Protein AF-A0A349JWP6-F1 (afdb_monomer_lite)

Sequence (120 aa):
GAPRVTDENSPFTILDRESPVLASPNRIGEADFEGWVQERGLYFLAEWDERYTPLLEFNDPDEEPVRGSLLVAPVGQGIYAYAALAFFRQLPAGVPGAHRLFANLVSLTAEDWNAYRASR

Radius of gyration: 13.78 Å; chains: 1; bounding box: 35×34×38 Å

Secondary structure (DSSP, 8-state):
----B--TT--EEES-TTSHHHHSSS---GGGGTT--S-SBS---S---TT-EE-EEE--TTSPPEE-SEEEEEETTEEEEEE-B-HHHHTTTT-HHHHHHHHHHHH--HHHHHHHHHT-

Foldseek 3Di:
DQDFFFDLPWDKDFPDQPALLCCPPDNADPLLSPPQPGGQFDRFDQDDDPQKDFGMWTDHPPGDIDTRQWIWGDDDQWIDIDHRTPLVRCVVVVRPSSVVSVVSVVVDTPVSRVVVVVVD

pLDDT: mean 94.6, std 5.21, range [62.25, 98.62]

Structure (mmCIF, N/CA/C/O backbone):
data_AF-A0A349JWP6-F1
#
_entry.id   AF-A0A349JWP6-F1
#
loop_
_atom_site.group_PDB
_atom_site.id
_atom_site.type_symbol
_atom_site.label_atom_id
_atom_site.label_alt_id
_atom_site.label_comp_id
_atom_site.label_asym_id
_atom_site.label_entity_id
_atom_site.label_seq_id
_atom_site.pdbx_PDB_ins_code
_atom_site.Cartn_x
_atom_site.Cartn_y
_atom_site.Cartn_z
_atom_site.occupancy
_atom_site.B_iso_or_equiv
_atom_site.auth_seq_id
_atom_site.auth_comp_id
_atom_site.auth_asym_id
_atom_site.auth_atom_id
_atom_site.pdbx_PDB_model_num
ATOM 1 N N . GLY A 1 1 ? 2.209 -22.921 -2.083 1.00 62.25 1 GLY A N 1
ATOM 2 C CA . GLY A 1 1 ? 3.331 -22.030 -1.714 1.00 62.25 1 GLY A CA 1
ATOM 3 C C . GLY A 1 1 ? 2.808 -20.612 -1.636 1.00 62.25 1 GLY A C 1
ATOM 4 O O . GLY A 1 1 ? 1.718 -20.387 -2.138 1.00 62.25 1 GLY A O 1
ATOM 5 N N . ALA A 1 2 ? 3.526 -19.686 -1.000 1.00 76.38 2 ALA A N 1
ATOM 6 C CA . ALA A 1 2 ? 3.100 -18.285 -0.977 1.00 76.38 2 ALA A CA 1
ATOM 7 C C . ALA A 1 2 ? 3.153 -17.698 -2.406 1.00 76.38 2 ALA A C 1
ATOM 9 O O . ALA A 1 2 ? 4.198 -17.864 -3.049 1.00 76.38 2 ALA A O 1
ATOM 10 N N . PRO A 1 3 ? 2.076 -17.063 -2.912 1.00 82.81 3 PRO A N 1
ATOM 11 C CA . PRO A 1 3 ? 2.078 -16.450 -4.235 1.00 82.81 3 PRO A CA 1
ATOM 12 C C . PRO A 1 3 ? 3.175 -15.392 -4.386 1.00 82.81 3 PRO A C 1
ATOM 14 O O . PRO A 1 3 ? 3.626 -14.770 -3.416 1.00 82.81 3 PRO A O 1
ATOM 17 N N . ARG A 1 4 ? 3.641 -15.207 -5.617 1.00 86.38 4 ARG A N 1
ATOM 18 C CA . ARG A 1 4 ? 4.662 -14.229 -6.000 1.00 86.38 4 ARG A CA 1
ATOM 19 C C . ARG A 1 4 ? 4.188 -13.564 -7.283 1.00 86.38 4 ARG A C 1
ATOM 21 O O . ARG A 1 4 ? 3.584 -14.242 -8.096 1.00 86.38 4 ARG A O 1
ATOM 28 N N . VAL A 1 5 ? 4.480 -12.280 -7.440 1.00 87.56 5 VAL A N 1
ATOM 29 C CA . VAL A 1 5 ? 4.153 -11.514 -8.650 1.00 87.56 5 VAL A CA 1
ATOM 30 C C . VAL A 1 5 ? 5.472 -10.991 -9.176 1.00 87.56 5 VAL A C 1
ATOM 32 O O . VAL A 1 5 ? 6.041 -10.034 -8.633 1.00 87.56 5 VAL A O 1
ATOM 35 N N . THR A 1 6 ? 6.022 -11.752 -10.118 1.00 87.62 6 THR A N 1
ATOM 36 C CA . THR A 1 6 ? 7.431 -11.654 -10.519 1.00 87.62 6 THR A CA 1
ATOM 37 C C . THR A 1 6 ? 7.655 -10.829 -11.768 1.00 87.62 6 THR A C 1
ATOM 39 O O . THR A 1 6 ? 8.803 -10.509 -12.047 1.00 87.62 6 THR A O 1
ATOM 42 N N . ASP A 1 7 ? 6.595 -10.445 -12.475 1.00 86.62 7 ASP A N 1
ATOM 43 C CA . ASP A 1 7 ? 6.668 -9.441 -13.529 1.00 86.62 7 ASP A CA 1
ATOM 44 C C . ASP A 1 7 ? 6.411 -8.048 -12.923 1.00 86.62 7 ASP A C 1
ATOM 46 O O . ASP A 1 7 ? 5.455 -7.803 -12.187 1.00 86.62 7 ASP A O 1
ATOM 50 N N . GLU A 1 8 ? 7.329 -7.119 -13.177 1.00 85.06 8 GLU A N 1
ATOM 51 C CA . GLU A 1 8 ? 7.242 -5.722 -12.743 1.00 85.06 8 GLU A CA 1
ATOM 52 C C . GLU A 1 8 ? 6.078 -4.958 -13.397 1.00 85.06 8 GLU A C 1
ATOM 54 O O . GLU A 1 8 ? 5.598 -3.972 -12.833 1.00 85.06 8 GLU A O 1
ATOM 59 N N . ASN A 1 9 ? 5.594 -5.424 -14.551 1.00 87.50 9 ASN A N 1
ATOM 60 C CA . ASN A 1 9 ? 4.510 -4.824 -15.325 1.00 87.50 9 ASN A CA 1
ATOM 61 C C . ASN A 1 9 ? 3.146 -5.463 -15.052 1.00 87.50 9 ASN A C 1
ATOM 63 O O . ASN A 1 9 ? 2.155 -5.025 -15.640 1.00 87.50 9 ASN A O 1
ATOM 67 N N . SER A 1 10 ? 3.073 -6.442 -14.147 1.00 90.81 10 SER A N 1
ATOM 68 C CA . SER A 1 10 ? 1.824 -7.127 -13.821 1.00 90.81 10 SER A CA 1
ATOM 69 C C . SER A 1 10 ? 0.718 -6.140 -13.459 1.00 90.81 10 SER A C 1
ATOM 71 O O . SER A 1 10 ? 0.938 -5.267 -12.598 1.00 90.81 10 SER A O 1
ATOM 73 N N . PRO A 1 11 ? -0.458 -6.249 -14.112 1.00 90.75 11 PRO A N 1
ATOM 74 C CA . PRO A 1 11 ? -1.626 -5.459 -13.778 1.00 90.75 11 PRO A CA 1
ATOM 75 C C . PRO A 1 11 ? -1.980 -5.561 -12.300 1.00 90.75 11 PRO A C 1
ATOM 77 O O . PRO A 1 11 ? -1.763 -6.581 -11.637 1.00 90.75 11 PRO A O 1
ATOM 80 N N . PHE A 1 12 ? -2.560 -4.485 -11.786 1.00 93.69 12 PHE A N 1
ATOM 81 C CA . PHE A 1 12 ? -3.008 -4.428 -10.409 1.00 93.69 12 PHE A CA 1
ATOM 82 C C . PHE A 1 12 ? -4.271 -3.591 -10.274 1.00 93.69 12 PHE A C 1
ATOM 84 O O . PHE A 1 12 ? -4.553 -2.703 -11.082 1.00 93.69 12 PHE A O 1
ATOM 91 N N . THR A 1 13 ? -5.003 -3.862 -9.202 1.00 96.50 13 THR A N 1
ATOM 92 C CA . THR A 1 13 ? -6.206 -3.136 -8.818 1.00 96.50 13 THR A CA 1
ATOM 93 C C . THR A 1 13 ? -5.994 -2.531 -7.440 1.00 96.50 13 THR A C 1
ATOM 95 O O . THR A 1 13 ? -5.651 -3.229 -6.482 1.00 96.50 13 THR A O 1
ATOM 98 N N . ILE A 1 14 ? -6.250 -1.228 -7.317 1.00 97.75 14 ILE A N 1
ATOM 99 C CA . ILE A 1 14 ? -6.425 -0.599 -6.010 1.00 97.75 14 ILE A CA 1
ATOM 100 C C . ILE A 1 14 ? -7.822 -0.953 -5.507 1.00 97.75 14 ILE A C 1
ATOM 102 O O . ILE A 1 14 ? -8.821 -0.470 -6.042 1.00 97.75 14 ILE A O 1
ATOM 106 N N . LEU A 1 15 ? -7.880 -1.789 -4.472 1.00 97.50 15 LEU A N 1
ATOM 107 C CA . LEU A 1 15 ? -9.141 -2.251 -3.891 1.00 97.50 15 LEU A CA 1
ATOM 108 C C . LEU A 1 15 ? -9.819 -1.148 -3.076 1.00 97.50 15 LEU A C 1
ATOM 110 O O . LEU A 1 15 ? -11.041 -1.133 -2.950 1.00 97.50 15 LEU A O 1
ATOM 114 N N . ASP A 1 16 ? -9.022 -0.221 -2.532 1.00 95.62 16 ASP A N 1
ATOM 115 C CA . ASP A 1 16 ? -9.510 0.747 -1.564 1.00 95.62 16 ASP A CA 1
ATOM 116 C C . ASP A 1 16 ? -8.760 2.090 -1.551 1.00 95.62 16 ASP A C 1
ATOM 118 O O . ASP A 1 16 ? -7.891 2.355 -0.713 1.00 95.62 16 ASP A O 1
ATOM 122 N N . ARG A 1 17 ? -9.134 2.973 -2.484 1.00 96.12 17 ARG A N 1
ATOM 123 C CA . ARG A 1 17 ? -8.485 4.283 -2.683 1.00 96.12 17 ARG A CA 1
ATOM 124 C C . ARG A 1 17 ? -8.617 5.247 -1.501 1.00 96.12 17 ARG A C 1
ATOM 126 O O . ARG A 1 17 ? -7.812 6.166 -1.392 1.00 96.12 17 ARG A O 1
ATOM 133 N N . GLU A 1 18 ? -9.605 5.047 -0.633 1.00 96.69 18 GLU A N 1
ATOM 134 C CA . GLU A 1 18 ? -9.864 5.937 0.507 1.00 96.69 18 GLU A CA 1
ATOM 135 C C . GLU A 1 18 ? -9.259 5.411 1.816 1.00 96.69 18 GLU A C 1
ATOM 137 O O . GLU A 1 18 ? -9.376 6.058 2.855 1.00 96.69 18 GLU A O 1
ATOM 142 N N . SER A 1 19 ? -8.598 4.248 1.787 1.00 97.31 19 SER A N 1
ATOM 143 C CA . SER A 1 19 ? -7.848 3.748 2.938 1.00 97.31 19 SER A CA 1
ATOM 144 C C . SER A 1 19 ? -6.733 4.724 3.344 1.00 97.31 19 SER A C 1
ATOM 146 O O . SER A 1 19 ? -6.049 5.260 2.470 1.00 97.31 19 SER A O 1
ATOM 148 N N . PRO A 1 20 ? -6.474 4.938 4.650 1.00 97.56 20 PRO A N 1
ATOM 149 C CA . PRO A 1 20 ? -5.418 5.845 5.102 1.00 97.56 20 PRO A CA 1
ATOM 150 C C . PRO A 1 20 ? -4.046 5.530 4.499 1.00 97.56 20 PRO A C 1
ATOM 152 O O . PRO A 1 20 ? -3.312 6.444 4.144 1.00 97.56 20 PRO A O 1
ATOM 155 N N . VAL A 1 21 ? -3.743 4.246 4.281 1.00 98.12 21 VAL A N 1
ATOM 156 C CA . VAL A 1 21 ? -2.503 3.800 3.626 1.00 98.12 21 VAL A CA 1
ATOM 157 C C . VAL A 1 21 ? -2.367 4.312 2.191 1.00 98.12 21 VAL A C 1
ATOM 159 O O . VAL A 1 21 ? -1.254 4.598 1.754 1.00 98.12 21 VAL A O 1
ATOM 162 N N . LEU A 1 22 ? -3.469 4.441 1.450 1.00 98.25 22 LEU A N 1
ATOM 163 C CA . LEU A 1 22 ? -3.457 4.900 0.059 1.00 98.25 22 LEU A CA 1
ATOM 164 C C . LEU A 1 22 ? -3.861 6.371 -0.097 1.00 98.25 22 LEU A C 1
ATOM 166 O O . LEU A 1 22 ? -3.656 6.941 -1.165 1.00 98.25 22 LEU A O 1
ATOM 170 N N . ALA A 1 23 ? -4.385 7.009 0.949 1.00 98.06 23 ALA A N 1
ATOM 171 C CA . ALA A 1 23 ? -4.866 8.385 0.895 1.00 98.06 23 ALA A CA 1
ATOM 172 C C . ALA A 1 23 ? -3.979 9.403 1.638 1.00 98.06 23 ALA A C 1
ATOM 174 O O . ALA A 1 23 ? -4.089 10.593 1.337 1.00 98.06 23 ALA A O 1
ATOM 175 N N . SER A 1 24 ? -3.121 8.991 2.587 1.00 97.44 24 SER A N 1
ATOM 176 C CA . SER A 1 24 ? -2.390 9.922 3.462 1.00 97.44 24 SER A CA 1
ATOM 177 C C . SER A 1 24 ? -1.004 9.422 3.915 1.00 97.44 24 SER A C 1
ATOM 179 O O . SER A 1 24 ? -0.844 8.234 4.188 1.00 97.44 24 SER A O 1
ATOM 181 N N . PRO A 1 25 ? 0.002 10.315 4.047 1.00 97.81 25 PRO A N 1
ATOM 182 C CA . PRO A 1 25 ? -0.004 11.730 3.645 1.00 97.81 25 P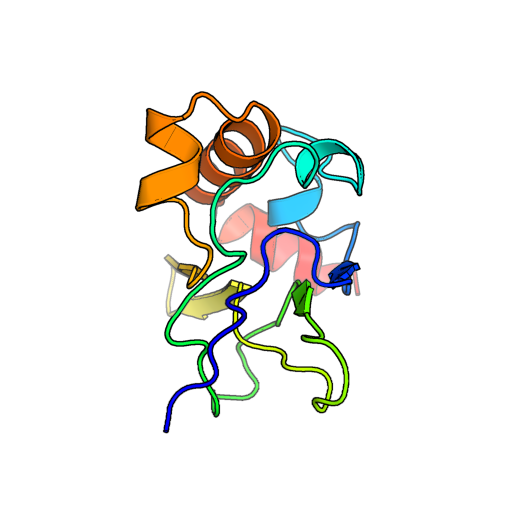RO A CA 1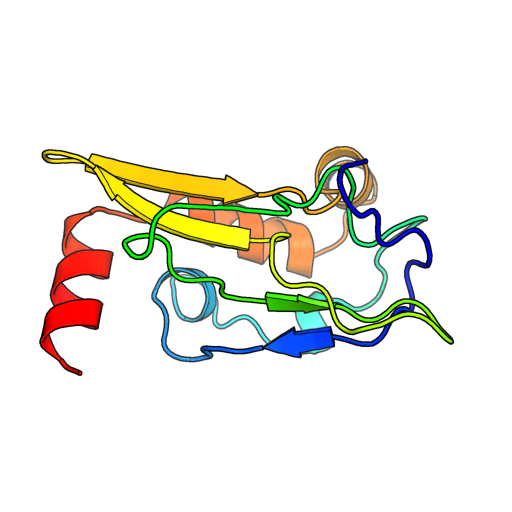
ATOM 183 C C . PRO A 1 25 ? 0.045 11.929 2.124 1.00 97.81 25 PRO A C 1
ATOM 185 O O . PRO A 1 25 ? -0.198 13.028 1.631 1.00 97.81 25 PRO A O 1
ATOM 188 N N . ASN A 1 26 ? 0.344 10.876 1.365 1.00 98.50 26 ASN A N 1
ATOM 189 C CA . ASN A 1 26 ? 0.309 10.894 -0.089 1.00 98.50 26 ASN A CA 1
ATOM 190 C C . ASN A 1 26 ? -0.950 10.194 -0.592 1.00 98.50 26 ASN A C 1
ATOM 192 O O . ASN A 1 26 ? -1.210 9.059 -0.202 1.00 98.50 26 ASN A O 1
ATOM 196 N N . ARG A 1 27 ? -1.667 10.800 -1.541 1.00 98.31 27 ARG A N 1
ATOM 197 C CA . ARG A 1 27 ? -2.635 10.049 -2.345 1.00 98.31 27 ARG A CA 1
ATOM 198 C C . ARG A 1 27 ? -1.875 9.184 -3.350 1.00 98.31 27 ARG A C 1
ATOM 200 O O . ARG A 1 27 ? -1.169 9.729 -4.204 1.00 98.31 27 ARG A O 1
ATOM 207 N N . ILE A 1 28 ? -2.000 7.872 -3.187 1.00 98.38 28 ILE A N 1
ATOM 208 C CA . ILE A 1 28 ? -1.378 6.826 -3.995 1.00 98.38 28 ILE A CA 1
ATOM 209 C C . ILE A 1 28 ? -2.339 6.443 -5.116 1.00 98.38 28 ILE A C 1
ATOM 211 O O . ILE A 1 28 ? -3.514 6.159 -4.875 1.00 98.38 28 ILE A O 1
ATOM 215 N N . GLY A 1 29 ? -1.834 6.451 -6.343 1.00 97.00 29 GLY A N 1
ATOM 216 C CA . GLY A 1 29 ? -2.583 6.068 -7.534 1.00 97.00 29 GLY A CA 1
ATOM 217 C C . GLY A 1 29 ? -1.756 5.192 -8.460 1.00 97.00 29 GLY A C 1
ATOM 218 O O . GLY A 1 29 ? -0.675 4.728 -8.110 1.00 97.00 29 GLY A O 1
ATOM 219 N N . GLU A 1 30 ? -2.260 4.982 -9.668 1.00 96.19 30 GLU A N 1
ATOM 220 C CA . GLU A 1 30 ? -1.657 4.080 -10.641 1.00 96.19 30 GLU A CA 1
ATOM 221 C C . GLU A 1 30 ? -0.225 4.504 -11.016 1.00 96.19 30 GLU A C 1
ATOM 223 O O . GLU A 1 30 ? 0.669 3.664 -11.100 1.00 96.19 30 GLU A O 1
ATOM 228 N N . AL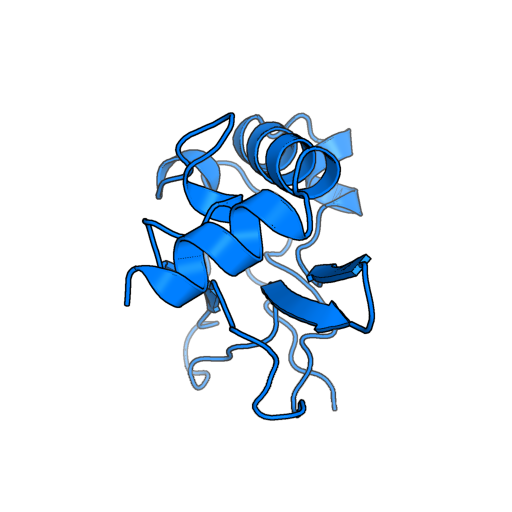A A 1 31 ? 0.020 5.815 -11.113 1.00 96.56 31 ALA A N 1
ATOM 229 C CA . ALA A 1 31 ? 1.335 6.387 -11.406 1.00 96.56 31 ALA A CA 1
ATOM 230 C C . ALA A 1 31 ? 2.406 6.068 -10.341 1.00 96.56 31 ALA A C 1
ATOM 232 O O . ALA A 1 31 ? 3.597 6.052 -10.640 1.00 96.56 31 ALA A O 1
ATOM 233 N N . ASP A 1 32 ? 2.018 5.770 -9.095 1.00 97.50 32 ASP A N 1
ATOM 234 C CA . ASP A 1 32 ? 2.967 5.384 -8.038 1.00 97.50 32 ASP A CA 1
ATOM 235 C C . ASP A 1 32 ? 3.537 3.964 -8.232 1.00 97.50 32 ASP A C 1
ATOM 237 O O . ASP A 1 32 ? 4.493 3.554 -7.562 1.00 97.50 32 ASP A O 1
ATOM 241 N N . PHE A 1 33 ? 2.970 3.219 -9.177 1.00 95.56 33 PHE A N 1
ATOM 242 C CA . PHE A 1 33 ? 3.403 1.886 -9.569 1.00 95.56 33 PHE A CA 1
ATOM 243 C C . PHE A 1 33 ? 4.179 1.879 -10.897 1.00 95.56 33 PHE A C 1
ATOM 245 O O . PHE A 1 33 ? 4.593 0.812 -11.354 1.00 95.56 33 PHE A O 1
ATOM 252 N N . GLU A 1 34 ? 4.423 3.039 -11.507 1.00 94.94 34 GLU A N 1
ATOM 253 C CA . GLU A 1 34 ? 5.260 3.168 -12.703 1.00 94.94 34 GLU A CA 1
ATOM 254 C C . GLU A 1 34 ? 6.756 3.092 -12.360 1.00 94.94 34 GLU A C 1
ATOM 256 O O . GLU A 1 34 ? 7.199 3.532 -11.296 1.00 94.94 34 GLU A O 1
ATOM 261 N N . GLY A 1 35 ? 7.552 2.521 -13.270 1.00 94.19 35 GLY A N 1
ATOM 262 C CA . GLY A 1 35 ? 9.010 2.432 -13.125 1.00 94.19 35 GLY A CA 1
ATOM 263 C C . GLY A 1 35 ? 9.497 1.471 -12.036 1.00 94.19 35 GLY A C 1
ATOM 264 O O . GLY A 1 35 ? 10.659 1.543 -11.641 1.00 94.19 35 GLY A O 1
ATOM 265 N N . TRP A 1 36 ? 8.625 0.591 -11.535 1.00 95.50 36 TRP A N 1
ATOM 266 C CA . TRP A 1 36 ? 9.030 -0.500 -10.650 1.00 95.50 36 TRP A CA 1
ATOM 267 C C . TRP A 1 36 ? 9.962 -1.456 -11.390 1.00 95.50 36 TRP A C 1
ATOM 269 O O . TRP A 1 36 ? 9.785 -1.699 -12.578 1.00 95.50 36 TRP A O 1
ATOM 279 N N . VAL A 1 37 ? 10.947 -1.994 -10.673 1.00 94.75 37 VAL A N 1
ATOM 280 C CA . VAL A 1 37 ? 11.980 -2.858 -11.244 1.00 94.75 37 VAL A CA 1
ATOM 281 C C . VAL A 1 37 ? 11.880 -4.289 -10.732 1.00 94.75 37 VAL A C 1
ATOM 283 O O . VAL A 1 37 ? 11.666 -4.553 -9.544 1.00 94.75 37 VAL A O 1
ATOM 286 N N . GLN A 1 38 ? 12.133 -5.207 -11.647 1.00 92.44 38 GLN A N 1
ATOM 287 C CA . GLN A 1 38 ? 12.155 -6.653 -11.560 1.00 92.44 38 GLN A CA 1
ATOM 288 C C . GLN A 1 38 ? 10.841 -7.335 -11.170 1.00 92.44 38 GLN A C 1
ATOM 290 O O . GLN A 1 38 ? 10.440 -8.244 -11.875 1.00 92.44 38 GLN A O 1
ATOM 295 N N . GLU A 1 39 ? 10.204 -6.970 -10.054 1.00 93.00 39 GLU A N 1
ATOM 296 C CA . GLU A 1 39 ? 9.004 -7.661 -9.559 1.00 93.00 39 GLU A CA 1
ATOM 297 C C . GLU A 1 39 ? 8.102 -6.740 -8.722 1.00 93.00 39 GLU A C 1
ATOM 299 O O . GLU A 1 39 ? 8.574 -5.794 -8.077 1.00 93.00 39 GLU A O 1
ATOM 304 N N . ARG A 1 40 ? 6.796 -7.036 -8.678 1.00 94.06 40 ARG A N 1
ATOM 305 C CA . ARG A 1 40 ? 5.845 -6.328 -7.801 1.00 94.06 40 ARG A CA 1
ATOM 306 C C . ARG A 1 40 ? 5.996 -6.749 -6.349 1.00 94.06 40 ARG A C 1
ATOM 308 O O . ARG A 1 40 ? 5.940 -5.914 -5.447 1.00 94.06 40 ARG A O 1
ATOM 315 N N . GLY A 1 41 ? 6.216 -8.029 -6.087 1.00 95.00 41 GLY A N 1
ATOM 316 C CA . GLY A 1 41 ? 6.402 -8.488 -4.721 1.00 95.00 41 GLY A CA 1
ATOM 317 C C . GLY A 1 41 ? 6.445 -9.994 -4.577 1.00 95.00 41 GLY A C 1
ATOM 318 O O . GLY A 1 41 ? 6.106 -10.754 -5.483 1.00 95.00 41 GLY A O 1
ATOM 319 N N . LEU A 1 42 ? 6.870 -10.418 -3.395 1.00 93.25 42 LEU A N 1
ATOM 320 C CA . LEU A 1 42 ? 7.141 -11.810 -3.091 1.00 93.25 42 LEU A CA 1
ATOM 321 C C . LEU A 1 42 ? 6.478 -12.222 -1.792 1.00 93.25 42 LEU A C 1
ATOM 323 O O . LEU A 1 42 ? 6.412 -11.440 -0.850 1.00 93.25 42 LEU A O 1
ATOM 327 N N . TYR A 1 43 ? 6.101 -13.497 -1.730 1.00 91.94 43 TYR A N 1
ATOM 328 C CA . TYR A 1 43 ? 5.572 -14.132 -0.529 1.00 91.94 43 TYR A CA 1
ATOM 329 C C . TYR A 1 43 ? 4.250 -13.525 -0.072 1.00 91.94 43 TYR A C 1
ATOM 331 O O . TYR A 1 43 ? 4.060 -13.313 1.117 1.00 91.94 43 TYR A O 1
ATOM 339 N N . PHE A 1 44 ? 3.331 -13.259 -0.999 1.00 95.25 44 PHE A N 1
ATOM 340 C CA . PHE A 1 44 ? 2.011 -12.748 -0.645 1.00 95.25 44 PHE A CA 1
ATOM 341 C C . PHE A 1 44 ? 1.369 -13.714 0.350 1.00 95.25 44 PHE A C 1
ATOM 343 O O . PHE A 1 44 ? 1.497 -14.937 0.211 1.00 95.25 44 PHE A O 1
ATOM 350 N N . LEU A 1 45 ? 0.690 -13.181 1.366 1.00 94.75 45 LEU A N 1
ATOM 351 C CA . LEU A 1 45 ? -0.106 -14.048 2.225 1.00 94.75 45 LEU A CA 1
ATOM 352 C C . LEU A 1 45 ? -1.169 -14.719 1.356 1.00 94.75 45 LEU A C 1
ATOM 354 O O . LEU A 1 45 ? -1.806 -14.050 0.555 1.00 94.75 45 LEU A O 1
ATOM 358 N N . ALA A 1 46 ? -1.310 -16.037 1.480 1.00 92.00 46 ALA A N 1
ATOM 359 C CA . ALA A 1 46 ? -2.350 -16.793 0.781 1.00 92.00 46 ALA A CA 1
ATOM 360 C C . ALA A 1 46 ? -3.646 -16.858 1.603 1.00 92.00 46 ALA A C 1
ATOM 362 O O . ALA A 1 46 ? -4.736 -16.945 1.052 1.00 92.00 46 ALA A O 1
ATOM 363 N N . GLU A 1 47 ? -3.506 -16.809 2.928 1.00 93.50 47 GLU A N 1
ATOM 364 C CA . GLU A 1 47 ? -4.593 -16.876 3.895 1.00 93.50 47 GLU A CA 1
ATOM 365 C C . GLU A 1 47 ? -4.311 -15.885 5.024 1.00 93.50 47 GLU A C 1
ATOM 367 O O . GLU A 1 47 ? -3.157 -15.651 5.399 1.00 93.50 47 GLU A O 1
ATOM 372 N N . TRP A 1 48 ? -5.371 -15.297 5.562 1.00 95.81 48 TRP A N 1
ATOM 373 C CA . TRP A 1 48 ? -5.327 -14.382 6.693 1.00 95.81 48 TRP A CA 1
ATOM 374 C C . TRP A 1 48 ? -6.689 -14.353 7.388 1.00 95.81 48 TRP A C 1
ATOM 376 O O . TRP A 1 48 ? -7.704 -14.780 6.844 1.00 95.81 48 TRP A O 1
ATOM 386 N N . ASP A 1 49 ? -6.698 -13.848 8.615 1.00 96.06 49 ASP A N 1
ATOM 387 C CA . ASP A 1 49 ? -7.910 -13.642 9.404 1.00 96.06 49 ASP A CA 1
ATOM 388 C C . ASP A 1 49 ? -8.774 -12.513 8.808 1.00 96.06 49 ASP A C 1
ATOM 390 O O . ASP A 1 49 ? -8.241 -11.520 8.318 1.00 96.06 49 ASP A O 1
ATOM 394 N N . GLU A 1 50 ? -10.102 -12.622 8.890 1.00 94.62 50 GLU A N 1
ATOM 395 C CA . GLU A 1 50 ? -11.061 -11.655 8.320 1.00 94.62 50 GLU A CA 1
ATOM 396 C C . GLU A 1 50 ? -10.861 -10.196 8.769 1.00 94.62 50 GLU A C 1
ATOM 398 O O . GLU A 1 50 ? -11.315 -9.267 8.101 1.00 94.62 50 GLU A O 1
ATOM 403 N N . ARG A 1 51 ? -10.159 -9.968 9.886 1.00 93.94 51 ARG A N 1
ATOM 404 C CA . ARG A 1 51 ? -9.818 -8.626 10.379 1.00 93.94 51 ARG A CA 1
ATOM 405 C C . ARG A 1 51 ? -8.834 -7.876 9.480 1.00 93.94 51 ARG A C 1
ATOM 407 O O . ARG A 1 51 ? -8.712 -6.660 9.632 1.00 93.94 51 ARG A O 1
ATOM 414 N N . TYR A 1 52 ? -8.113 -8.575 8.606 1.00 96.88 52 TYR A N 1
ATOM 415 C CA . TYR A 1 52 ? -7.151 -7.978 7.687 1.00 96.88 52 TYR A CA 1
ATOM 416 C C . TYR A 1 52 ? -7.837 -7.496 6.414 1.00 96.88 52 TYR A C 1
ATOM 418 O O . TYR A 1 52 ? -8.434 -8.272 5.669 1.00 96.88 52 TYR A O 1
ATOM 426 N N . THR A 1 53 ? -7.676 -6.209 6.127 1.00 97.56 53 THR A N 1
ATOM 427 C CA . THR A 1 53 ? -8.164 -5.591 4.897 1.00 97.56 53 THR A CA 1
ATOM 428 C C . THR A 1 53 ? -7.070 -5.639 3.829 1.00 97.56 53 THR A C 1
ATOM 430 O O . THR A 1 53 ? -6.038 -4.986 4.013 1.00 97.56 53 THR A O 1
ATOM 433 N N . PRO A 1 54 ? -7.258 -6.367 2.712 1.00 97.81 54 PRO A N 1
ATOM 434 C CA . PRO A 1 54 ? -6.361 -6.282 1.567 1.00 97.81 54 PRO A CA 1
ATOM 435 C C . PRO A 1 54 ? -6.570 -4.954 0.827 1.00 97.81 54 PRO A C 1
ATOM 437 O O . PRO A 1 54 ? -7.704 -4.535 0.604 1.00 97.81 54 PRO A O 1
ATOM 440 N N . LEU A 1 55 ? -5.481 -4.301 0.423 1.00 98.25 55 LEU A N 1
ATOM 441 C CA . LEU A 1 55 ? -5.528 -2.983 -0.232 1.00 98.25 55 LEU A CA 1
ATOM 442 C C . LEU A 1 55 ? -5.195 -3.015 -1.725 1.00 98.25 55 LEU A C 1
ATOM 444 O O . LEU A 1 55 ? -5.602 -2.123 -2.471 1.00 98.25 55 LEU A O 1
ATOM 448 N N . LEU A 1 56 ? -4.472 -4.045 -2.156 1.00 97.81 56 LEU A N 1
ATOM 449 C CA . LEU A 1 56 ? -4.026 -4.229 -3.530 1.00 97.81 56 LEU A CA 1
ATOM 450 C C . LEU A 1 56 ? -4.308 -5.665 -3.974 1.00 97.81 56 LEU A C 1
ATOM 452 O O . LEU A 1 56 ? -4.173 -6.614 -3.196 1.00 97.81 56 LEU A O 1
ATOM 456 N N . GLU A 1 57 ? -4.655 -5.806 -5.242 1.00 97.12 57 GLU A N 1
ATOM 457 C CA . GLU A 1 57 ? -4.744 -7.073 -5.961 1.00 97.12 57 GLU A CA 1
ATOM 458 C C . GLU A 1 57 ? -3.788 -7.007 -7.147 1.00 97.12 57 GLU A C 1
ATOM 460 O O . GLU A 1 57 ? -3.721 -5.976 -7.810 1.00 97.12 57 GLU A O 1
ATOM 465 N N . PHE A 1 58 ? -3.049 -8.079 -7.401 1.00 94.38 58 PHE A N 1
ATOM 466 C CA . PHE A 1 58 ? -2.140 -8.187 -8.541 1.00 94.38 58 PHE A CA 1
ATOM 467 C C . PHE A 1 58 ? -2.484 -9.414 -9.372 1.00 94.38 58 PHE A C 1
ATOM 469 O O . PHE A 1 58 ? -3.053 -10.378 -8.859 1.00 94.38 58 PHE A O 1
ATOM 476 N N . ASN A 1 59 ? -2.102 -9.382 -10.640 1.00 90.06 59 ASN A N 1
ATOM 477 C CA . ASN A 1 59 ? -2.335 -10.466 -11.576 1.00 90.06 59 ASN A CA 1
ATOM 478 C C . ASN A 1 59 ? -1.100 -10.626 -12.474 1.00 90.06 59 ASN A C 1
ATOM 480 O O . ASN A 1 59 ? -0.865 -9.769 -13.322 1.00 90.06 59 ASN A O 1
ATOM 484 N N . ASP A 1 60 ? -0.294 -11.674 -12.263 1.00 84.69 60 ASP A N 1
ATOM 485 C CA . ASP A 1 60 ? 0.692 -12.074 -13.280 1.00 84.69 60 ASP A 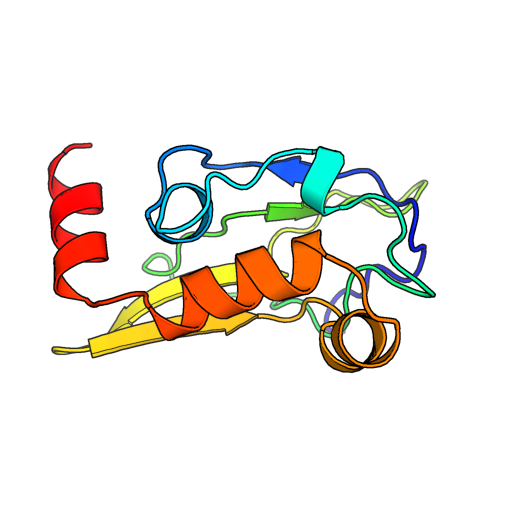CA 1
ATOM 486 C C . ASP A 1 60 ? -0.080 -12.597 -14.514 1.00 84.69 60 ASP A C 1
ATOM 488 O O . ASP A 1 60 ? -1.183 -13.139 -14.360 1.00 84.69 60 ASP A O 1
ATOM 492 N N . PRO A 1 61 ? 0.445 -12.420 -15.742 1.00 80.38 61 PRO A N 1
ATOM 493 C CA . PRO A 1 61 ? -0.213 -12.913 -16.948 1.00 80.38 61 PRO A CA 1
ATOM 494 C C . PRO A 1 61 ? -0.564 -14.401 -16.845 1.0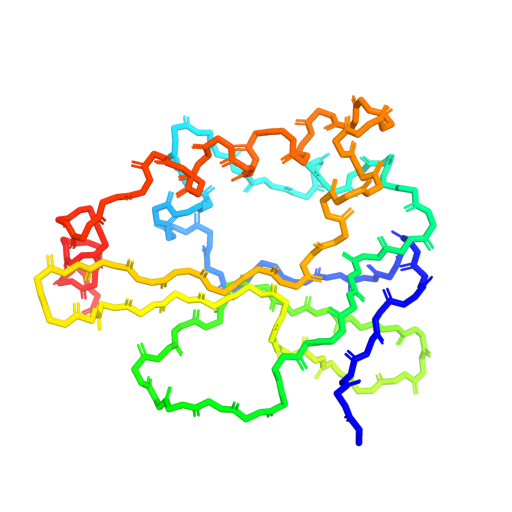0 80.38 61 PRO A C 1
ATOM 496 O O . PRO A 1 61 ? 0.264 -15.209 -16.432 1.00 80.38 61 PRO A O 1
ATOM 499 N N . ASP A 1 62 ? -1.788 -14.751 -17.242 1.00 84.88 62 ASP A N 1
ATOM 500 C CA . ASP A 1 62 ? -2.337 -16.116 -17.209 1.00 84.88 62 ASP A CA 1
ATOM 501 C C . ASP A 1 62 ? -2.485 -16.747 -15.804 1.00 84.88 62 ASP A C 1
ATOM 503 O O . ASP A 1 62 ? -2.853 -17.920 -15.694 1.00 84.88 62 ASP A O 1
ATOM 507 N N . GLU A 1 63 ? -2.266 -15.985 -14.726 1.00 86.38 63 GLU A N 1
ATOM 508 C CA . GLU A 1 63 ? -2.526 -16.413 -13.349 1.00 86.38 63 GLU A CA 1
ATOM 509 C C . GLU A 1 63 ? -3.848 -15.844 -12.806 1.00 86.38 63 GLU A C 1
ATOM 511 O O . GLU A 1 63 ? -4.423 -14.897 -13.343 1.00 86.38 63 GLU A O 1
ATOM 516 N N . GLU A 1 64 ? -4.357 -16.424 -11.718 1.00 88.88 64 GLU A N 1
ATOM 517 C CA . GLU A 1 64 ? -5.518 -15.877 -11.007 1.00 88.88 64 GLU A CA 1
ATOM 518 C C . GLU A 1 64 ? -5.128 -14.617 -10.213 1.00 88.88 64 GLU A C 1
ATOM 520 O O . GLU A 1 64 ? -4.007 -14.531 -9.700 1.00 88.88 64 GLU A O 1
ATOM 525 N N . PRO A 1 65 ? -6.027 -13.628 -10.053 1.00 92.38 65 PRO A N 1
ATOM 526 C CA . PRO A 1 65 ? -5.751 -12.460 -9.227 1.00 92.38 65 PRO A CA 1
ATOM 527 C C . PRO A 1 65 ? -5.447 -12.848 -7.778 1.00 92.38 65 PRO A C 1
ATOM 529 O O . PRO A 1 65 ? -6.205 -13.567 -7.123 1.00 92.38 65 PRO A O 1
ATOM 532 N N . VAL A 1 66 ? -4.349 -12.318 -7.248 1.00 94.56 66 VAL A N 1
ATOM 533 C CA . VAL A 1 66 ? -3.902 -12.563 -5.878 1.00 94.56 66 VAL A CA 1
ATOM 534 C C . VAL A 1 66 ? -4.007 -11.296 -5.046 1.00 94.56 66 VAL A C 1
ATOM 536 O O . VAL A 1 66 ? -3.517 -10.219 -5.394 1.00 94.56 66 VAL A O 1
ATOM 539 N N . ARG A 1 67 ? -4.633 -11.451 -3.884 1.00 95.19 67 ARG A N 1
ATOM 540 C CA . ARG A 1 67 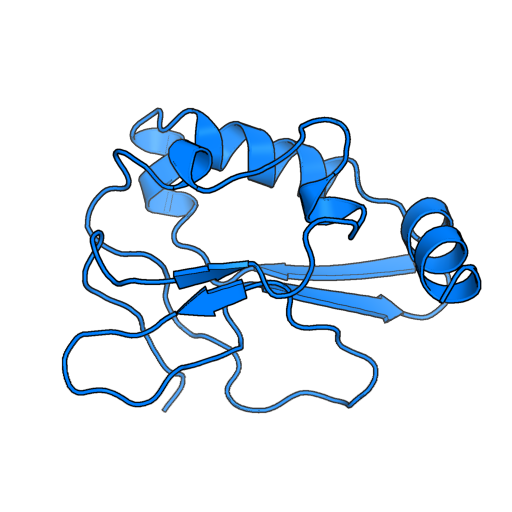? -4.662 -10.462 -2.807 1.00 95.19 67 ARG A CA 1
ATOM 541 C C . ARG A 1 67 ? -3.720 -10.974 -1.732 1.00 95.19 67 ARG A C 1
ATOM 543 O O . ARG A 1 67 ? -3.664 -12.174 -1.500 1.00 95.19 67 ARG A O 1
ATOM 550 N N . GLY A 1 68 ? -2.944 -10.090 -1.121 1.00 96.44 68 GLY A N 1
ATOM 551 C CA . GLY A 1 68 ? -1.980 -10.507 -0.097 1.00 96.44 68 GLY A CA 1
ATOM 552 C C . GLY A 1 68 ? -0.639 -9.779 -0.130 1.00 96.44 68 GLY A C 1
ATOM 553 O O . GLY A 1 68 ? 0.219 -10.031 0.712 1.00 96.44 68 GLY A O 1
ATOM 554 N N . SER A 1 69 ? -0.452 -8.871 -1.087 1.00 96.88 69 SER A N 1
ATOM 555 C CA . SER A 1 69 ? 0.715 -7.986 -1.178 1.00 96.88 69 SER A CA 1
ATOM 556 C C . SER A 1 69 ? 0.726 -6.904 -0.105 1.00 96.88 69 SER A C 1
ATOM 558 O O . SER A 1 69 ? 1.794 -6.491 0.341 1.00 96.88 69 SER A O 1
ATOM 560 N N . LEU A 1 70 ? -0.455 -6.423 0.286 1.00 98.25 70 LEU A N 1
ATOM 561 C CA . LEU A 1 70 ? -0.621 -5.350 1.252 1.00 98.25 70 LEU A CA 1
ATOM 562 C C . LEU A 1 70 ? -1.909 -5.559 2.047 1.00 98.25 70 LEU A C 1
ATOM 564 O O . LEU A 1 70 ? -3.002 -5.439 1.489 1.00 98.25 70 LEU A O 1
ATOM 568 N N . LEU A 1 71 ? -1.773 -5.869 3.336 1.00 98.25 71 LEU A N 1
ATOM 569 C CA . LEU A 1 71 ? -2.902 -6.052 4.247 1.00 98.25 71 LEU A CA 1
ATOM 570 C C . LEU A 1 71 ? -2.720 -5.241 5.519 1.00 98.25 71 LEU A C 1
ATOM 572 O O . LEU A 1 71 ? -1.605 -5.114 6.019 1.00 98.25 71 LEU A O 1
ATOM 576 N N . VAL A 1 72 ? -3.823 -4.752 6.077 1.00 98.12 72 VAL A N 1
ATOM 577 C CA . VAL A 1 72 ? -3.805 -3.938 7.296 1.00 98.12 72 VAL A CA 1
ATOM 578 C C . VAL A 1 72 ? -4.882 -4.404 8.265 1.00 98.12 72 VAL A C 1
ATOM 580 O O . VAL A 1 72 ? -6.018 -4.645 7.861 1.00 98.12 72 VAL A O 1
ATOM 583 N N . ALA A 1 73 ? -4.542 -4.506 9.548 1.00 96.62 73 ALA A N 1
ATOM 584 C CA . ALA A 1 73 ? -5.480 -4.851 10.611 1.00 96.62 73 ALA A CA 1
ATOM 585 C C . ALA A 1 73 ? -5.181 -4.072 11.902 1.00 96.62 73 ALA A C 1
ATOM 587 O O . ALA A 1 73 ? -4.011 -3.905 12.259 1.00 96.62 73 ALA A O 1
ATOM 588 N N . PRO A 1 74 ? -6.206 -3.645 12.664 1.00 94.94 74 PRO A N 1
ATOM 589 C CA . PRO A 1 74 ? -6.005 -3.236 14.047 1.00 94.94 74 PRO A CA 1
ATOM 590 C C . PRO A 1 74 ? -5.671 -4.464 14.908 1.00 94.94 74 PRO A C 1
ATOM 592 O O . PRO A 1 74 ? -6.326 -5.506 14.815 1.00 94.94 74 PRO A O 1
ATOM 595 N N . VAL A 1 75 ? -4.662 -4.344 15.771 1.00 94.94 75 VAL A N 1
ATOM 596 C CA . VAL A 1 75 ? -4.216 -5.415 16.675 1.00 94.94 75 VAL A CA 1
ATOM 597 C C . VAL A 1 75 ? -4.034 -4.838 18.076 1.00 94.94 75 VAL A C 1
ATOM 599 O O . VAL A 1 75 ? -3.092 -4.096 18.348 1.00 94.94 75 VAL A O 1
ATOM 602 N N . GLY A 1 76 ? -4.951 -5.179 18.985 1.00 93.19 76 GLY A N 1
ATOM 603 C CA . GLY A 1 76 ? -4.993 -4.571 20.315 1.00 93.19 76 GLY A CA 1
ATOM 604 C C . GLY A 1 76 ? -5.196 -3.058 20.214 1.00 93.19 76 GLY A C 1
ATOM 605 O O . GLY A 1 76 ? -6.169 -2.606 19.621 1.00 93.19 76 GLY A O 1
ATOM 606 N N . GLN A 1 77 ? -4.270 -2.285 20.784 1.00 93.75 77 GLN A N 1
ATOM 607 C CA . GLN A 1 77 ? -4.254 -0.818 20.684 1.00 93.75 77 GLN A CA 1
ATOM 608 C C . GLN A 1 77 ? -3.427 -0.299 19.494 1.00 93.75 77 GLN A C 1
ATOM 610 O O . GLN A 1 77 ? -3.322 0.909 19.300 1.00 93.75 77 GLN A O 1
ATOM 615 N N . GLY A 1 78 ? -2.804 -1.197 18.730 1.00 95.94 78 GLY A N 1
ATOM 616 C CA . GLY A 1 78 ? -1.926 -0.858 17.619 1.00 95.94 78 GLY A CA 1
ATOM 617 C C . GLY A 1 78 ? -2.533 -1.174 16.258 1.00 95.94 78 GLY A C 1
ATOM 618 O O . GLY A 1 78 ? -3.667 -1.642 16.128 1.00 95.94 78 GLY A O 1
ATOM 619 N N . ILE A 1 79 ? -1.724 -0.938 15.234 1.00 97.50 79 ILE A N 1
ATOM 620 C CA . ILE A 1 79 ? -2.014 -1.295 13.854 1.00 97.50 79 ILE A CA 1
ATOM 621 C C . ILE A 1 79 ? -0.895 -2.167 13.311 1.00 97.50 79 ILE A C 1
ATOM 623 O O . ILE A 1 79 ? 0.276 -1.974 13.635 1.00 97.50 79 ILE A O 1
ATOM 627 N N . TYR A 1 80 ? -1.271 -3.145 12.502 1.00 97.38 80 TYR A N 1
ATOM 628 C CA . TYR A 1 80 ? -0.347 -4.019 11.815 1.00 97.38 80 TYR A CA 1
ATOM 629 C C . TYR A 1 80 ? -0.561 -3.887 10.313 1.00 97.38 80 TYR A C 1
ATOM 631 O O . TYR A 1 80 ? -1.687 -4.017 9.834 1.00 97.38 80 TYR A O 1
ATOM 639 N N . ALA A 1 81 ? 0.527 -3.651 9.584 1.00 97.69 81 ALA A N 1
ATOM 640 C CA . ALA A 1 81 ? 0.553 -3.664 8.132 1.00 97.69 81 ALA A CA 1
ATOM 641 C C . ALA A 1 81 ? 1.508 -4.763 7.659 1.00 97.69 81 ALA A C 1
ATOM 643 O O . ALA A 1 81 ? 2.701 -4.744 7.962 1.00 97.69 81 ALA A O 1
ATOM 644 N N . TYR A 1 82 ? 0.974 -5.717 6.906 1.00 97.62 82 TYR A N 1
ATOM 645 C CA . TYR A 1 82 ? 1.762 -6.676 6.152 1.00 97.62 82 TYR A CA 1
ATOM 646 C C . TYR A 1 82 ? 2.031 -6.114 4.761 1.00 97.62 82 TYR A C 1
ATOM 648 O O . TYR A 1 82 ? 1.082 -5.802 4.045 1.00 97.62 82 TYR A O 1
ATOM 656 N N . ALA A 1 83 ? 3.300 -6.019 4.364 1.00 97.38 83 ALA A N 1
ATOM 657 C CA . ALA A 1 83 ? 3.694 -5.558 3.038 1.00 97.38 83 ALA A CA 1
ATOM 658 C C . ALA A 1 83 ? 4.691 -6.536 2.397 1.00 97.38 83 ALA A C 1
ATOM 660 O O . ALA A 1 83 ? 5.867 -6.564 2.751 1.00 97.38 83 ALA A O 1
ATOM 661 N N . ALA A 1 84 ? 4.206 -7.312 1.431 1.00 96.75 84 ALA A N 1
ATOM 662 C CA . ALA A 1 84 ? 4.974 -8.222 0.576 1.00 96.75 84 ALA A CA 1
ATOM 663 C C . ALA A 1 84 ? 5.411 -7.576 -0.754 1.00 96.75 84 ALA A C 1
ATOM 665 O O . ALA A 1 84 ? 5.979 -8.237 -1.626 1.00 96.75 84 ALA A O 1
ATOM 666 N N . LEU A 1 85 ? 5.158 -6.276 -0.925 1.00 97.38 85 LEU A N 1
ATOM 667 C CA . LEU A 1 85 ? 5.672 -5.495 -2.049 1.00 97.38 85 LEU A CA 1
ATOM 668 C C . LEU A 1 85 ? 7.207 -5.501 -2.053 1.00 97.38 85 LEU A C 1
ATOM 670 O O . LEU A 1 85 ? 7.845 -5.468 -0.999 1.00 97.38 85 LEU A O 1
ATOM 674 N N . ALA A 1 86 ? 7.813 -5.490 -3.239 1.00 96.88 86 ALA A N 1
ATOM 675 C CA . ALA A 1 86 ? 9.264 -5.572 -3.424 1.00 96.88 86 ALA A CA 1
ATOM 676 C C . ALA A 1 86 ? 10.020 -4.277 -3.050 1.00 96.88 86 ALA A C 1
ATOM 678 O O . ALA A 1 86 ? 10.929 -3.852 -3.764 1.00 96.88 86 ALA A O 1
ATOM 679 N N . PHE A 1 87 ? 9.695 -3.638 -1.919 1.00 97.62 87 PHE A N 1
ATOM 680 C CA . PHE A 1 87 ? 10.330 -2.397 -1.454 1.00 97.62 87 PHE A CA 1
ATOM 681 C C . PHE A 1 87 ? 11.858 -2.483 -1.411 1.00 97.62 87 PHE A C 1
ATOM 683 O O . PHE A 1 87 ? 12.536 -1.512 -1.729 1.00 97.62 87 PHE A O 1
ATOM 690 N N . PHE A 1 88 ? 12.415 -3.653 -1.092 1.00 95.69 88 PHE A N 1
ATOM 691 C CA . PHE A 1 88 ? 13.863 -3.876 -1.078 1.00 95.69 88 PHE A CA 1
ATOM 692 C C . PHE A 1 88 ? 14.538 -3.673 -2.447 1.00 95.69 88 PHE A C 1
ATOM 694 O O . PHE A 1 88 ? 15.746 -3.468 -2.493 1.00 95.69 88 PHE A O 1
ATOM 701 N N . ARG A 1 89 ? 13.782 -3.721 -3.551 1.00 96.44 89 ARG A N 1
ATOM 702 C CA . ARG A 1 89 ? 14.251 -3.352 -4.895 1.00 96.44 89 ARG A CA 1
ATOM 703 C C . ARG A 1 89 ? 13.887 -1.920 -5.242 1.00 96.44 89 ARG A C 1
ATOM 705 O O . ARG A 1 89 ? 14.732 -1.180 -5.736 1.00 96.44 89 ARG A O 1
ATOM 712 N N . GLN A 1 90 ? 12.650 -1.532 -4.940 1.00 98.06 90 GLN A N 1
ATOM 713 C CA . GLN A 1 90 ? 12.109 -0.253 -5.395 1.00 98.06 90 GLN A CA 1
ATOM 714 C C . GLN A 1 90 ? 12.710 0.945 -4.659 1.00 98.06 90 GLN A C 1
ATOM 716 O O . GLN A 1 90 ? 12.966 1.978 -5.277 1.00 98.06 90 GLN A O 1
ATOM 721 N N . LEU A 1 91 ? 12.982 0.809 -3.356 1.00 97.81 91 LEU A N 1
ATOM 722 C CA . LEU A 1 91 ? 13.589 1.888 -2.580 1.00 97.81 91 LEU A CA 1
ATOM 723 C C . LEU A 1 91 ? 15.043 2.147 -3.030 1.00 97.81 91 LEU A C 1
ATOM 725 O O . LEU A 1 91 ? 15.339 3.287 -3.385 1.00 97.81 91 LEU A O 1
ATOM 729 N N . PRO A 1 92 ? 15.943 1.143 -3.150 1.00 98.00 92 PRO A N 1
ATOM 730 C CA . PRO A 1 92 ? 17.289 1.382 -3.685 1.00 98.00 92 PRO A CA 1
ATOM 731 C C . PRO A 1 92 ? 17.320 1.855 -5.143 1.00 98.00 92 PRO A C 1
ATOM 733 O O . PRO A 1 92 ? 18.214 2.612 -5.510 1.00 98.00 92 PRO A O 1
ATOM 736 N N . ALA A 1 93 ? 16.353 1.438 -5.968 1.00 97.56 93 ALA A N 1
ATOM 737 C CA . ALA A 1 93 ? 16.221 1.901 -7.350 1.00 97.56 93 ALA A CA 1
ATOM 738 C C . ALA A 1 93 ? 15.692 3.345 -7.469 1.00 97.56 93 ALA A C 1
ATOM 740 O O . ALA A 1 93 ? 15.652 3.892 -8.568 1.00 97.56 93 ALA A O 1
ATOM 741 N N . GLY A 1 94 ? 15.299 3.980 -6.358 1.00 97.44 94 GLY A N 1
ATOM 742 C CA . GLY A 1 94 ? 14.841 5.368 -6.354 1.00 97.44 94 GLY A CA 1
ATOM 743 C C . GLY A 1 94 ? 13.424 5.565 -6.896 1.00 97.44 94 GLY A C 1
ATOM 744 O O . GLY A 1 94 ? 13.083 6.682 -7.276 1.00 97.44 94 GLY A O 1
ATOM 745 N N . VAL A 1 95 ? 12.591 4.518 -6.928 1.00 97.94 95 VAL A N 1
ATOM 746 C CA . VAL A 1 95 ? 11.221 4.590 -7.462 1.00 97.94 95 VAL A CA 1
ATOM 747 C C . VAL A 1 95 ? 10.370 5.523 -6.585 1.00 97.94 95 VAL A C 1
ATOM 749 O O . VAL A 1 95 ? 10.126 5.193 -5.416 1.00 97.94 95 VAL A O 1
ATOM 752 N N . PRO A 1 96 ? 9.891 6.680 -7.088 1.00 98.19 96 PRO A N 1
ATOM 753 C CA . PRO A 1 96 ? 9.243 7.685 -6.241 1.00 98.19 96 PRO A CA 1
ATOM 754 C C . PRO A 1 96 ? 7.969 7.183 -5.556 1.00 98.19 96 PRO A C 1
ATOM 756 O O . PRO A 1 96 ? 7.785 7.398 -4.357 1.00 98.19 96 PRO A O 1
ATOM 759 N N . GLY A 1 97 ? 7.112 6.464 -6.284 1.00 98.12 97 GLY A N 1
ATOM 760 C CA . GLY A 1 97 ? 5.850 5.968 -5.735 1.00 98.12 97 GLY A CA 1
ATOM 761 C C . GLY A 1 97 ? 6.029 4.927 -4.628 1.00 98.12 97 GLY A C 1
ATOM 762 O O . GLY A 1 97 ? 5.308 4.953 -3.630 1.00 98.12 97 GLY A O 1
ATOM 763 N N . ALA A 1 98 ? 7.072 4.093 -4.714 1.00 98.25 98 ALA A N 1
ATOM 764 C CA . ALA A 1 98 ? 7.421 3.162 -3.644 1.00 98.25 98 ALA A CA 1
ATOM 765 C C . ALA A 1 98 ? 7.811 3.894 -2.347 1.00 98.25 98 ALA A C 1
ATOM 767 O O . ALA A 1 98 ? 7.396 3.486 -1.263 1.00 98.25 98 ALA A O 1
ATOM 768 N N . HIS A 1 99 ? 8.545 5.007 -2.446 1.00 98.50 99 HIS A N 1
ATOM 769 C CA . HIS A 1 99 ? 8.880 5.835 -1.283 1.00 98.50 99 HIS A CA 1
ATOM 770 C C . HIS A 1 99 ? 7.643 6.512 -0.687 1.00 98.50 99 HIS A C 1
ATOM 772 O O . HIS A 1 99 ? 7.500 6.551 0.534 1.00 98.50 99 HIS A O 1
ATOM 778 N N . ARG A 1 100 ? 6.731 7.016 -1.530 1.00 98.62 100 ARG A N 1
ATOM 779 C CA . ARG A 1 100 ? 5.471 7.633 -1.081 1.00 98.62 100 ARG A CA 1
ATOM 780 C C . ARG A 1 100 ? 4.601 6.631 -0.326 1.00 98.62 100 ARG A C 1
ATOM 782 O O . ARG A 1 100 ? 4.169 6.930 0.785 1.00 98.62 100 ARG A O 1
ATOM 789 N N . LEU A 1 101 ? 4.410 5.430 -0.874 1.00 98.62 101 LEU A N 1
ATOM 790 C CA . LEU A 1 101 ? 3.656 4.369 -0.205 1.00 98.62 101 LEU A CA 1
ATOM 791 C C . LEU A 1 101 ? 4.332 3.925 1.101 1.00 98.62 101 LEU A C 1
ATOM 793 O O . LEU A 1 101 ? 3.658 3.761 2.114 1.00 98.62 101 LEU A O 1
ATOM 797 N N . PHE A 1 102 ? 5.660 3.777 1.115 1.00 98.56 102 PHE A N 1
ATOM 798 C CA . PHE A 1 102 ? 6.392 3.436 2.337 1.00 98.56 102 PHE A CA 1
ATOM 799 C C . PHE A 1 102 ? 6.244 4.517 3.421 1.00 98.56 102 PHE A C 1
ATOM 801 O O . PHE A 1 102 ? 6.014 4.196 4.585 1.00 98.56 102 PHE A O 1
ATOM 808 N N . ALA A 1 103 ? 6.297 5.799 3.045 1.00 98.62 103 ALA A N 1
ATOM 809 C CA . ALA A 1 103 ? 6.061 6.907 3.967 1.00 98.62 103 ALA A CA 1
ATOM 810 C C . ALA A 1 103 ? 4.638 6.882 4.548 1.00 98.62 103 ALA A C 1
ATOM 812 O O . ALA A 1 103 ? 4.476 7.103 5.748 1.00 98.62 103 ALA A O 1
ATOM 813 N N . ASN A 1 104 ? 3.624 6.559 3.738 1.00 98.62 104 ASN A N 1
ATOM 814 C CA . ASN A 1 104 ? 2.256 6.362 4.221 1.00 98.62 104 ASN A CA 1
ATOM 815 C C . ASN A 1 104 ? 2.165 5.224 5.242 1.00 98.62 104 ASN A C 1
ATOM 817 O O . ASN A 1 104 ? 1.561 5.400 6.295 1.00 98.62 104 ASN A O 1
ATOM 821 N N . LEU A 1 105 ? 2.814 4.087 4.977 1.00 98.25 105 LEU A N 1
ATOM 822 C CA . LEU A 1 105 ? 2.825 2.948 5.899 1.00 98.25 105 LEU A CA 1
ATOM 823 C C . LEU A 1 105 ? 3.475 3.280 7.244 1.00 98.25 105 LEU A C 1
ATOM 825 O O . LEU A 1 105 ? 2.944 2.902 8.282 1.00 98.25 105 LEU A O 1
ATOM 829 N N . VAL A 1 106 ? 4.598 4.003 7.241 1.00 97.56 106 VAL A N 1
ATOM 830 C CA . VAL A 1 106 ? 5.284 4.419 8.479 1.00 97.56 106 VAL A CA 1
ATOM 831 C C . VAL A 1 106 ? 4.489 5.484 9.242 1.00 97.56 106 VAL A C 1
ATOM 833 O O . VAL A 1 106 ? 4.582 5.561 10.464 1.00 97.56 106 VAL A O 1
ATOM 836 N N . SER A 1 107 ? 3.701 6.292 8.531 1.00 97.56 107 SER A N 1
ATOM 837 C CA . SER A 1 107 ? 2.872 7.352 9.120 1.00 97.56 107 SER A CA 1
ATOM 838 C C . SER A 1 107 ? 1.519 6.846 9.630 1.00 97.56 107 SER A C 1
ATOM 840 O O . SER A 1 107 ? 0.815 7.583 10.312 1.00 97.56 107 SER A O 1
ATOM 842 N N . LEU A 1 108 ? 1.140 5.612 9.291 1.00 97.81 108 LEU A N 1
ATOM 843 C CA . LEU A 1 108 ? -0.156 5.037 9.618 1.00 97.81 108 LEU A CA 1
ATOM 844 C C . LEU A 1 108 ? -0.318 4.835 11.128 1.00 97.81 108 LEU A C 1
ATOM 846 O O . LEU A 1 108 ? 0.473 4.135 11.763 1.00 97.81 108 LEU A O 1
ATOM 850 N N . THR A 1 109 ? -1.412 5.353 11.684 1.00 96.44 109 THR A N 1
ATOM 851 C CA . THR A 1 109 ? -1.782 5.110 13.080 1.00 96.44 109 THR A CA 1
ATOM 852 C C . THR A 1 109 ? -3.016 4.217 13.204 1.00 96.44 109 THR A C 1
ATOM 854 O O . THR A 1 109 ? -3.843 4.103 12.295 1.00 96.44 109 THR A O 1
ATOM 857 N N . ALA A 1 110 ? -3.162 3.578 14.368 1.00 96.88 110 ALA A N 1
ATOM 858 C CA . ALA A 1 110 ? -4.373 2.830 14.695 1.00 96.88 110 ALA A CA 1
ATOM 859 C C . ALA A 1 110 ? -5.607 3.742 14.776 1.00 96.88 110 ALA A C 1
ATOM 861 O O . ALA A 1 110 ? -6.707 3.309 14.442 1.00 96.88 110 ALA A O 1
ATOM 862 N N . GLU A 1 111 ? -5.430 4.997 15.196 1.00 96.69 111 GLU A N 1
ATOM 863 C CA . GLU A 1 111 ? -6.500 5.993 15.258 1.00 96.69 111 GLU A CA 1
ATOM 864 C C . GLU A 1 111 ? -7.032 6.321 13.860 1.00 96.69 111 GLU A C 1
ATOM 866 O O . GLU A 1 111 ? -8.230 6.158 13.625 1.00 96.69 111 GLU A O 1
ATOM 871 N N . ASP A 1 112 ? -6.145 6.663 12.917 1.00 95.69 112 ASP A N 1
ATOM 872 C CA . ASP A 1 112 ? -6.517 6.969 11.529 1.00 95.69 112 ASP A CA 1
ATOM 873 C C . ASP A 1 112 ? -7.284 5.807 10.892 1.00 95.69 112 ASP A C 1
ATOM 875 O O . ASP A 1 112 ? -8.324 5.989 10.255 1.00 95.69 112 ASP A O 1
ATOM 879 N N . TRP A 1 113 ? -6.793 4.583 11.096 1.00 96.94 113 TRP A N 1
ATOM 880 C CA . TRP A 1 113 ? -7.420 3.385 10.551 1.00 96.94 113 TRP A CA 1
ATOM 881 C C . TRP A 1 113 ? -8.777 3.080 11.178 1.00 96.94 113 TRP A C 1
ATOM 883 O O . TRP A 1 113 ? -9.722 2.738 10.468 1.00 96.94 113 TRP A O 1
ATOM 893 N N . ASN A 1 114 ? -8.905 3.211 12.499 1.00 95.88 114 ASN A N 1
ATOM 894 C CA . ASN A 1 114 ? -10.172 2.974 13.184 1.00 95.88 114 ASN A CA 1
ATOM 895 C C . ASN A 1 114 ? -11.217 4.032 12.811 1.00 95.88 114 ASN A C 1
ATOM 897 O O . ASN A 1 114 ? -12.373 3.674 12.586 1.00 95.88 114 ASN A O 1
ATOM 901 N N . ALA A 1 115 ? -10.820 5.300 12.677 1.00 95.69 115 ALA A N 1
ATOM 902 C CA . ALA A 1 115 ? -11.695 6.371 12.207 1.00 95.69 115 ALA A CA 1
ATOM 903 C C . ALA A 1 115 ? -12.202 6.098 10.782 1.00 95.69 115 ALA A C 1
ATOM 905 O O . ALA A 1 115 ? -13.398 6.198 10.516 1.00 95.69 115 ALA A O 1
ATOM 906 N N . TYR A 1 116 ? -11.309 5.672 9.888 1.00 95.56 116 TYR A N 1
ATOM 907 C CA . TYR A 1 116 ? -11.659 5.247 8.535 1.00 95.56 116 TYR A CA 1
ATOM 908 C C . TYR A 1 116 ? -12.603 4.034 8.505 1.00 95.56 116 TYR A C 1
ATOM 910 O O . TYR A 1 116 ? -13.533 3.993 7.706 1.00 95.56 116 TYR A O 1
ATOM 918 N N . ARG A 1 117 ? -12.400 3.035 9.371 1.00 93.19 117 ARG A N 1
ATOM 919 C CA . ARG A 1 117 ? -13.305 1.877 9.439 1.00 93.19 117 ARG A CA 1
ATOM 920 C C . ARG A 1 117 ? -14.680 2.238 9.990 1.00 93.19 117 ARG A C 1
ATOM 922 O O . ARG A 1 117 ? -15.655 1.619 9.588 1.00 93.19 117 ARG A O 1
ATOM 929 N N . ALA A 1 118 ? -14.756 3.202 10.904 1.00 93.81 118 ALA A N 1
ATOM 930 C CA . ALA A 1 118 ? -16.012 3.646 11.500 1.00 93.81 118 ALA A CA 1
ATOM 931 C C . ALA A 1 118 ? -16.882 4.481 10.544 1.00 93.81 118 ALA A C 1
ATOM 933 O O . ALA A 1 118 ? -18.074 4.631 10.793 1.00 93.81 118 ALA A O 1
ATOM 934 N N . SER A 1 119 ? -16.311 5.029 9.466 1.00 90.88 119 SER A N 1
ATOM 935 C CA . SER A 1 119 ? -17.041 5.827 8.472 1.00 90.88 119 SER A CA 1
ATOM 936 C C . SER A 1 119 ? -17.657 5.001 7.333 1.00 90.88 119 SER A C 1
ATOM 938 O O . SER A 1 119 ? -18.098 5.578 6.337 1.00 90.88 119 SER A O 1
ATOM 940 N N . ARG A 1 120 ? -17.687 3.669 7.466 1.00 82.06 120 ARG A N 1
ATOM 941 C CA . ARG A 1 120 ? -18.069 2.711 6.420 1.00 82.06 120 ARG A CA 1
ATOM 942 C C . ARG A 1 120 ? -19.213 1.797 6.804 1.00 82.06 120 ARG A C 1
ATOM 944 O O . ARG A 1 120 ? -19.343 1.487 8.007 1.00 82.06 120 ARG A O 1
#